Protein AF-A0A246E403-F1 (afdb_monomer)

Secondary structure (DSSP, 8-state):
-HHHHHHHHHHHHHHHHHHHHHH-TTS-HHHHHHHHHHHHHHHHHHHTHHHHHHHHHHHHHHHH-

Solvent-accessible surface area (backbone atoms only — not comparable to full-atom values): 3747 Å² total; per-residue (Å²): 112,67,70,55,54,33,50,54,51,40,57,54,52,70,49,43,57,60,53,48,44,71,74,39,74,83,58,56,66,70,59,49,52,51,50,47,54,55,43,53,56,51,42,56,53,46,70,46,44,77,75,45,45,68,56,56,52,49,55,53,52,66,75,74,108

Mean predicted aligned error: 5.34 Å

pLDDT: mean 88.3, std 7.11, range [61.28, 96.62]

Foldseek 3Di:
DLVVVLVVLLVVLVCVLVVCCVVCVVDDVVVSVVSNVVSVVVSVCSNCVVVCVVVVVVVVVVVVD

Structure (mmCIF, N/CA/C/O backbone):
data_AF-A0A246E403-F1
#
_entry.id   AF-A0A246E403-F1
#
loop_
_atom_site.group_PDB
_atom_site.id
_atom_site.type_symbol
_atom_site.label_atom_id
_atom_site.label_alt_id
_atom_site.label_comp_id
_atom_site.label_asym_id
_atom_site.label_entity_id
_atom_site.label_seq_id
_atom_site.pdbx_PDB_ins_code
_atom_site.Cartn_x
_atom_site.Cartn_y
_atom_site.Cartn_z
_atom_site.occupancy
_atom_site.B_iso_or_equiv
_atom_site.auth_seq_id
_atom_site.auth_comp_id
_atom_site.auth_asym_id
_atom_site.auth_atom_id
_atom_site.pdbx_PDB_model_num
ATOM 1 N N . MET A 1 1 ? 0.759 -2.758 20.008 1.00 61.28 1 MET A N 1
ATOM 2 C CA . MET A 1 1 ? 1.038 -4.069 19.368 1.00 61.28 1 MET A CA 1
ATOM 3 C C . MET A 1 1 ? 0.666 -4.051 17.889 1.00 61.28 1 MET A C 1
ATOM 5 O O . MET A 1 1 ? 1.502 -4.402 17.071 1.00 61.28 1 MET A O 1
ATOM 9 N N . LEU A 1 2 ? -0.525 -3.564 17.534 1.00 71.44 2 LEU A N 1
ATOM 10 C CA . LEU A 1 2 ? -0.988 -3.465 16.143 1.00 71.44 2 LEU A CA 1
ATOM 11 C C . LEU A 1 2 ? -0.160 -2.496 15.289 1.00 71.44 2 LEU A C 1
ATOM 13 O O . LEU A 1 2 ? 0.239 -2.859 14.192 1.00 71.44 2 LEU A O 1
ATOM 17 N N . SER A 1 3 ? 0.240 -1.345 15.836 1.00 74.50 3 SER A N 1
ATOM 18 C CA . SER A 1 3 ? 1.134 -0.396 15.149 1.00 74.50 3 SER A CA 1
ATOM 19 C C . SER A 1 3 ? 2.515 -0.988 14.830 1.00 74.50 3 SER A C 1
ATOM 21 O O . SER A 1 3 ? 3.157 -0.584 13.868 1.00 74.50 3 SER A O 1
ATOM 23 N N . ARG A 1 4 ? 2.973 -1.984 15.607 1.00 81.69 4 ARG A N 1
ATOM 24 C CA . ARG A 1 4 ? 4.226 -2.705 15.331 1.00 81.69 4 ARG A CA 1
ATOM 25 C C . ARG A 1 4 ? 4.071 -3.618 14.116 1.00 81.69 4 ARG A C 1
ATOM 27 O O . ARG A 1 4 ? 4.907 -3.568 13.226 1.00 81.69 4 ARG A O 1
ATOM 34 N N . ILE A 1 5 ? 2.987 -4.393 14.064 1.00 82.75 5 ILE A N 1
ATOM 35 C CA . ILE A 1 5 ? 2.672 -5.265 12.921 1.00 82.75 5 ILE A CA 1
ATOM 36 C C . ILE A 1 5 ? 2.436 -4.421 11.661 1.00 82.75 5 ILE A C 1
ATOM 38 O O . ILE A 1 5 ? 2.964 -4.740 10.601 1.00 82.75 5 ILE A O 1
ATOM 42 N N . ALA A 1 6 ? 1.709 -3.306 11.778 1.00 82.06 6 ALA A N 1
ATOM 43 C CA . ALA A 1 6 ? 1.508 -2.370 10.676 1.00 82.06 6 ALA A CA 1
ATOM 44 C C . ALA A 1 6 ? 2.841 -1.790 10.169 1.00 82.06 6 ALA A C 1
ATOM 46 O O . ALA A 1 6 ? 3.052 -1.721 8.962 1.00 82.06 6 ALA A O 1
ATOM 47 N N . GLY A 1 7 ? 3.764 -1.446 11.074 1.00 84.31 7 GLY A N 1
ATOM 48 C CA . GLY A 1 7 ? 5.114 -0.997 10.724 1.00 84.31 7 GLY A CA 1
ATOM 49 C C . GLY A 1 7 ? 5.958 -2.070 10.025 1.00 84.31 7 GLY A C 1
ATOM 50 O O . GLY A 1 7 ? 6.634 -1.775 9.041 1.00 84.31 7 GLY A O 1
ATOM 51 N N . GLU A 1 8 ? 5.890 -3.324 10.481 1.00 87.88 8 GLU A N 1
ATOM 52 C CA . GLU A 1 8 ? 6.566 -4.460 9.836 1.00 87.88 8 GLU A CA 1
ATOM 53 C C . GLU A 1 8 ? 6.021 -4.697 8.414 1.00 87.88 8 GLU A C 1
ATOM 55 O O . GLU A 1 8 ? 6.797 -4.848 7.469 1.00 87.88 8 GLU A O 1
ATOM 60 N N . ILE A 1 9 ? 4.697 -4.632 8.231 1.00 85.62 9 ILE A N 1
ATOM 61 C CA . ILE A 1 9 ? 4.051 -4.729 6.913 1.00 85.62 9 ILE A CA 1
ATOM 62 C C . ILE A 1 9 ? 4.451 -3.550 6.018 1.00 85.62 9 ILE A C 1
ATOM 64 O O . ILE A 1 9 ? 4.816 -3.761 4.863 1.00 85.62 9 ILE A O 1
ATOM 68 N N . ALA A 1 10 ? 4.428 -2.321 6.540 1.00 85.19 10 ALA A N 1
ATOM 69 C CA . ALA A 1 10 ? 4.826 -1.124 5.802 1.00 85.19 10 ALA A CA 1
ATOM 70 C C . ALA A 1 10 ? 6.272 -1.227 5.294 1.00 85.19 10 ALA A C 1
ATOM 72 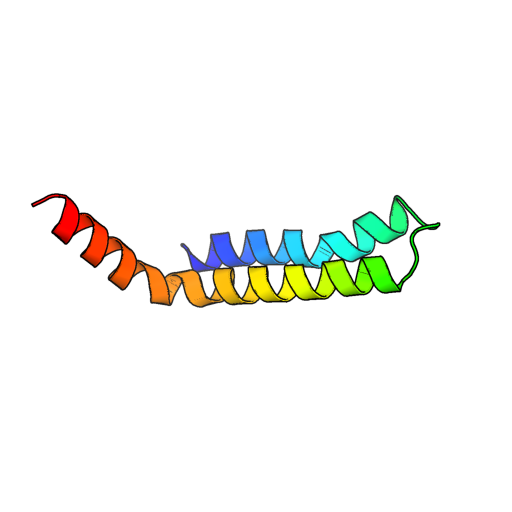O O . ALA A 1 10 ? 6.533 -0.940 4.129 1.00 85.19 10 ALA A O 1
ATOM 73 N N . SER A 1 11 ? 7.191 -1.731 6.124 1.00 87.50 11 SER A N 1
ATOM 74 C CA . SER A 1 11 ? 8.593 -1.924 5.740 1.00 87.50 11 SER A CA 1
ATOM 75 C C . SER A 1 11 ? 8.768 -2.944 4.608 1.00 87.50 11 SER A C 1
ATOM 77 O O . SER A 1 11 ? 9.575 -2.722 3.703 1.00 87.50 11 SER A O 1
ATOM 79 N N . ILE A 1 12 ? 7.996 -4.037 4.617 1.00 90.06 12 ILE A N 1
ATOM 80 C CA . ILE A 1 12 ? 7.996 -5.015 3.519 1.00 90.06 12 ILE A CA 1
ATOM 81 C C . ILE A 1 12 ? 7.474 -4.359 2.238 1.00 90.06 12 ILE A C 1
ATOM 83 O O . ILE A 1 12 ? 8.090 -4.487 1.179 1.00 90.06 12 ILE A O 1
ATOM 87 N N . LEU A 1 13 ? 6.351 -3.646 2.343 1.00 90.62 13 LEU A N 1
ATOM 88 C CA . LEU A 1 13 ? 5.691 -3.002 1.215 1.00 90.62 13 LEU A CA 1
ATOM 89 C C . LEU A 1 13 ? 6.570 -1.924 0.556 1.00 90.62 13 LEU A C 1
ATOM 91 O O . LEU A 1 13 ? 6.674 -1.912 -0.670 1.00 90.62 13 LEU A O 1
ATOM 95 N N . ASP A 1 14 ? 7.280 -1.104 1.334 1.00 88.44 14 ASP A N 1
ATOM 96 C CA . ASP A 1 14 ? 8.212 -0.088 0.817 1.00 88.44 14 ASP A CA 1
ATOM 97 C C . ASP A 1 14 ? 9.393 -0.690 0.035 1.00 88.44 14 ASP A C 1
ATOM 99 O O . ASP A 1 14 ? 9.902 -0.090 -0.916 1.00 88.44 14 ASP A O 1
ATOM 103 N N . GLY A 1 15 ? 9.830 -1.901 0.395 1.00 92.25 15 GLY A N 1
ATOM 104 C CA . GLY A 1 15 ? 10.934 -2.597 -0.274 1.00 92.25 15 GLY A CA 1
ATOM 105 C C . GLY A 1 15 ? 10.551 -3.306 -1.580 1.00 92.25 15 GLY A C 1
ATOM 106 O O . GLY A 1 15 ? 11.431 -3.650 -2.383 1.00 92.25 15 GLY A O 1
ATOM 107 N N . LEU A 1 16 ? 9.257 -3.538 -1.820 1.00 93.25 16 LEU A N 1
ATOM 108 C CA . LEU A 1 16 ? 8.778 -4.313 -2.970 1.00 93.25 16 LEU A CA 1
ATOM 109 C C . LEU A 1 16 ? 9.076 -3.666 -4.332 1.00 93.25 16 LEU A C 1
ATOM 111 O O . LEU A 1 16 ? 9.576 -4.387 -5.198 1.00 93.25 16 LEU A O 1
ATOM 115 N N . PRO A 1 17 ? 8.853 -2.355 -4.568 1.00 92.69 17 PRO A N 1
ATOM 116 C CA . PRO A 1 17 ? 9.087 -1.751 -5.880 1.00 92.69 17 PRO A CA 1
ATOM 117 C C . PRO A 1 17 ? 10.537 -1.904 -6.338 1.00 92.69 17 PRO A C 1
ATOM 119 O O . PRO A 1 17 ? 10.795 -2.275 -7.482 1.00 92.69 17 PRO A O 1
ATOM 122 N N . LEU A 1 18 ? 11.486 -1.676 -5.425 1.00 92.69 18 LEU A N 1
ATOM 123 C CA . LEU A 1 18 ? 12.914 -1.808 -5.703 1.00 92.69 18 LEU A CA 1
ATOM 124 C C . LEU A 1 18 ? 13.303 -3.269 -5.958 1.00 92.69 18 LEU A C 1
ATOM 126 O O . LEU A 1 18 ? 14.095 -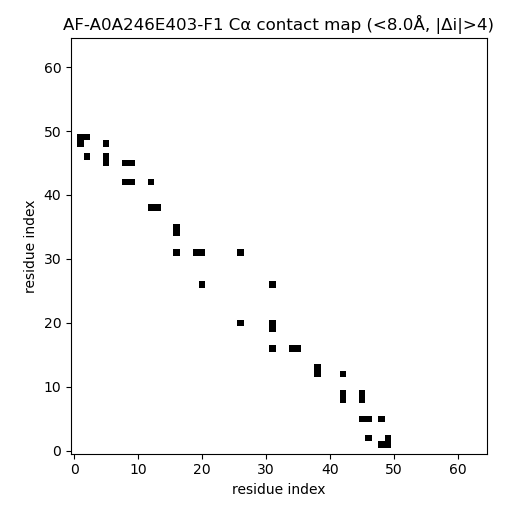3.554 -6.854 1.00 92.69 18 LEU A O 1
ATOM 130 N N . SER A 1 19 ? 12.736 -4.199 -5.189 1.00 94.25 19 SER A N 1
ATOM 131 C CA . SER A 1 19 ? 12.973 -5.635 -5.372 1.00 94.25 19 SER A CA 1
ATOM 132 C C . SER A 1 19 ? 12.453 -6.128 -6.725 1.00 94.25 19 SER A C 1
ATOM 134 O O . SER A 1 19 ? 13.134 -6.901 -7.397 1.00 94.25 19 SER A O 1
ATOM 136 N N . VAL A 1 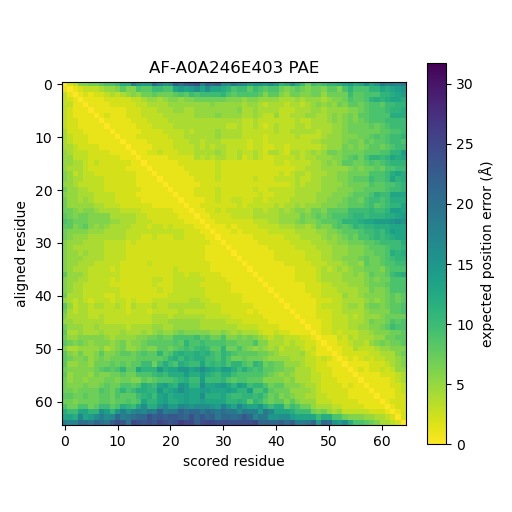20 ? 11.289 -5.636 -7.160 1.00 94.00 20 VAL A N 1
ATOM 137 C CA . VAL A 1 20 ? 10.710 -5.928 -8.480 1.00 94.00 20 VAL A CA 1
ATOM 138 C C . VAL A 1 20 ? 11.574 -5.342 -9.593 1.00 94.00 20 VAL A C 1
ATOM 140 O O . VAL A 1 20 ? 11.938 -6.077 -10.504 1.00 94.00 20 VAL A O 1
ATOM 143 N N . GLN A 1 21 ? 11.983 -4.074 -9.493 1.00 93.75 21 GLN A N 1
ATOM 144 C CA . GLN A 1 21 ? 12.872 -3.447 -10.482 1.00 93.75 21 GLN A CA 1
ATOM 145 C C . GLN A 1 21 ? 14.206 -4.186 -10.630 1.00 93.75 21 GLN A C 1
ATOM 147 O O . GLN A 1 21 ? 14.688 -4.381 -11.740 1.00 93.75 21 GLN A O 1
ATOM 152 N N . ARG A 1 22 ? 14.806 -4.620 -9.515 1.00 95.19 22 ARG A N 1
ATOM 153 C CA . ARG A 1 22 ? 16.065 -5.381 -9.533 1.00 95.19 22 ARG A CA 1
ATOM 154 C C . ARG A 1 22 ? 15.908 -6.757 -10.170 1.00 95.19 22 ARG A C 1
ATOM 156 O O . ARG A 1 22 ? 16.844 -7.238 -10.799 1.00 95.19 22 ARG A O 1
ATOM 163 N N . ARG A 1 23 ? 14.759 -7.402 -9.962 1.00 96.62 23 ARG A N 1
ATOM 164 C CA . ARG A 1 23 ? 14.490 -8.752 -10.465 1.00 96.62 23 ARG A CA 1
ATOM 165 C C . ARG A 1 23 ? 14.037 -8.768 -11.926 1.00 96.62 23 ARG A C 1
ATOM 167 O O . ARG A 1 23 ? 14.300 -9.753 -12.604 1.00 96.62 23 ARG A O 1
ATOM 174 N N . PHE A 1 24 ? 13.389 -7.699 -12.380 1.00 95.62 24 PHE A N 1
ATOM 175 C CA . PHE A 1 24 ? 12.821 -7.557 -13.721 1.00 95.62 24 PHE A CA 1
ATOM 176 C C . PHE A 1 24 ? 13.231 -6.197 -14.318 1.00 95.62 24 PHE A C 1
ATOM 178 O O . PHE A 1 24 ? 12.402 -5.287 -14.404 1.00 95.62 24 PHE A O 1
ATOM 185 N N . PRO A 1 25 ? 14.517 -6.002 -14.668 1.00 93.19 25 PRO A N 1
ATOM 186 C CA . PRO A 1 25 ? 15.025 -4.725 -15.182 1.00 93.19 25 PRO A CA 1
ATOM 187 C C . PRO A 1 25 ? 14.398 -4.298 -16.520 1.00 93.19 25 PRO A C 1
ATOM 189 O O . PRO A 1 25 ? 14.417 -3.119 -16.861 1.00 93.19 25 PRO A O 1
ATOM 192 N N . GLU A 1 26 ? 13.833 -5.239 -17.275 1.00 96.50 26 GLU A N 1
ATOM 193 C CA . GLU A 1 26 ? 13.089 -5.014 -18.516 1.00 96.50 26 GLU A CA 1
ATOM 194 C C . GLU A 1 26 ? 11.668 -4.474 -18.297 1.00 96.50 26 GLU A C 1
ATOM 196 O O . GLU A 1 26 ? 11.010 -4.046 -19.248 1.00 96.50 26 GLU A O 1
ATOM 201 N N . LEU A 1 27 ? 11.173 -4.501 -17.056 1.00 95.06 27 LEU A N 1
ATOM 202 C CA . LEU A 1 27 ? 9.836 -4.035 -16.735 1.00 95.06 27 LEU A CA 1
ATOM 203 C C . LEU A 1 27 ? 9.748 -2.518 -16.930 1.00 95.06 27 LEU A C 1
ATOM 205 O O . LEU A 1 27 ? 10.458 -1.741 -16.293 1.00 95.06 27 LEU A O 1
ATOM 209 N N . GLU A 1 28 ? 8.817 -2.084 -17.778 1.00 95.12 28 GLU A N 1
ATOM 210 C CA . GLU A 1 28 ? 8.593 -0.659 -18.001 1.00 95.12 28 GLU A CA 1
ATOM 211 C C . GLU A 1 28 ? 8.260 0.083 -16.696 1.00 95.12 28 GLU A C 1
ATOM 213 O O . GLU A 1 28 ? 7.431 -0.364 -15.895 1.00 95.12 28 GLU A O 1
ATOM 218 N N . ASN A 1 29 ? 8.829 1.283 -16.532 1.00 90.31 29 ASN A N 1
ATOM 219 C CA . ASN A 1 29 ? 8.623 2.116 -15.341 1.00 90.31 29 ASN A CA 1
ATOM 220 C C . ASN A 1 29 ? 7.140 2.355 -15.023 1.00 90.31 29 ASN A C 1
ATOM 222 O O . ASN A 1 29 ? 6.769 2.369 -13.853 1.00 90.31 29 ASN A O 1
ATOM 226 N N . ARG A 1 30 ? 6.267 2.435 -16.039 1.00 94.56 30 ARG A N 1
ATOM 227 C CA . ARG A 1 30 ? 4.818 2.599 -15.835 1.00 94.56 30 ARG A CA 1
ATOM 228 C C . ARG A 1 30 ? 4.190 1.469 -15.010 1.00 94.56 30 ARG A C 1
ATOM 230 O O . ARG A 1 30 ? 3.257 1.718 -14.252 1.00 94.56 30 ARG A O 1
ATOM 237 N N . HIS A 1 31 ? 4.690 0.238 -15.137 1.00 94.06 31 HIS A N 1
ATOM 238 C CA . HIS A 1 31 ? 4.191 -0.904 -14.369 1.00 94.06 31 HIS A CA 1
ATOM 239 C C . HIS A 1 31 ? 4.693 -0.848 -12.924 1.00 94.06 31 HIS A C 1
ATOM 241 O O . HIS A 1 31 ? 3.945 -1.151 -11.995 1.00 94.06 31 HIS A O 1
ATOM 247 N N . VAL A 1 32 ? 5.931 -0.392 -12.718 1.00 92.88 32 VAL A N 1
ATOM 248 C CA . VAL A 1 32 ? 6.468 -0.151 -11.373 1.00 92.88 32 VAL A CA 1
ATOM 249 C C . VAL A 1 32 ? 5.705 0.978 -10.682 1.00 92.88 32 VAL A C 1
ATOM 251 O O . VAL A 1 32 ? 5.387 0.877 -9.500 1.00 92.88 32 VAL A O 1
ATOM 254 N N . ASP A 1 33 ? 5.369 2.042 -11.404 1.00 94.00 33 ASP A N 1
ATOM 255 C CA . ASP A 1 33 ? 4.612 3.165 -10.853 1.00 94.00 33 ASP A CA 1
ATOM 256 C C . ASP A 1 33 ? 3.168 2.779 -10.524 1.00 94.00 33 ASP A C 1
ATOM 258 O O . ASP A 1 33 ? 2.630 3.219 -9.506 1.00 94.00 33 ASP A O 1
ATOM 262 N N . PHE A 1 34 ? 2.556 1.908 -11.330 1.00 93.94 34 PHE A N 1
ATOM 263 C CA . PHE A 1 34 ? 1.282 1.283 -10.987 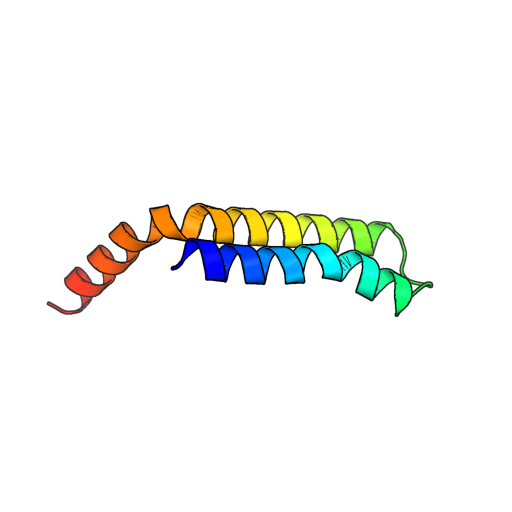1.00 93.94 34 PHE A CA 1
ATOM 264 C C . PHE A 1 34 ? 1.385 0.496 -9.669 1.00 93.94 34 PHE A C 1
ATOM 266 O O . PHE A 1 34 ? 0.605 0.743 -8.749 1.00 93.94 34 PHE A O 1
ATOM 273 N N . LEU A 1 35 ? 2.399 -0.366 -9.535 1.00 93.44 35 LEU A N 1
ATOM 274 C CA . LEU A 1 35 ? 2.645 -1.142 -8.317 1.00 93.44 35 LEU A CA 1
ATOM 275 C C . LEU A 1 35 ? 2.848 -0.242 -7.086 1.00 93.44 35 LEU A C 1
ATO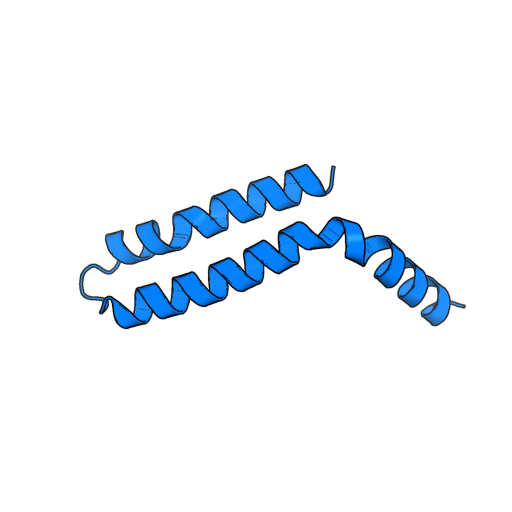M 277 O O . LEU A 1 35 ? 2.245 -0.480 -6.041 1.00 93.44 35 LEU A O 1
ATOM 281 N N . LYS A 1 36 ? 3.650 0.825 -7.208 1.00 92.88 36 LYS A N 1
ATOM 282 C CA . LYS A 1 36 ? 3.870 1.806 -6.130 1.00 92.88 36 LYS A CA 1
ATOM 283 C C . LYS A 1 36 ? 2.562 2.430 -5.645 1.00 92.88 36 LYS A C 1
ATOM 285 O O . LYS A 1 36 ? 2.375 2.593 -4.443 1.00 92.88 36 LYS A O 1
ATOM 290 N N . ARG A 1 37 ? 1.642 2.774 -6.555 1.00 94.69 37 ARG A N 1
ATOM 291 C CA . ARG A 1 37 ? 0.343 3.361 -6.179 1.00 94.69 37 ARG A CA 1
ATOM 292 C C . ARG A 1 37 ? -0.498 2.401 -5.346 1.00 94.69 37 ARG A C 1
ATOM 294 O O . ARG A 1 37 ? -1.108 2.833 -4.372 1.00 94.69 37 ARG A O 1
ATOM 301 N N . ASP A 1 38 ? -0.537 1.125 -5.712 1.00 93.31 38 ASP A N 1
ATOM 302 C CA . ASP A 1 38 ? -1.303 0.128 -4.959 1.00 93.31 38 ASP A CA 1
ATOM 303 C C . ASP A 1 38 ? -0.659 -0.201 -3.607 1.00 93.31 38 ASP A C 1
ATOM 305 O O . ASP A 1 38 ? -1.371 -0.351 -2.613 1.00 93.31 38 ASP A O 1
ATOM 309 N N . ILE A 1 39 ? 0.674 -0.184 -3.530 1.00 93.44 39 ILE A N 1
ATOM 310 C CA . ILE A 1 39 ? 1.417 -0.272 -2.267 1.00 93.44 39 ILE A CA 1
ATOM 311 C C . ILE A 1 39 ? 1.053 0.878 -1.323 1.00 93.44 39 ILE A C 1
ATOM 313 O O . ILE A 1 39 ? 0.709 0.622 -0.171 1.00 93.44 39 ILE A O 1
ATOM 317 N N . ILE A 1 40 ? 1.025 2.122 -1.808 1.00 91.44 40 ILE A N 1
ATOM 318 C CA . ILE A 1 40 ? 0.637 3.284 -0.990 1.00 91.44 40 ILE A CA 1
ATOM 319 C C . ILE A 1 40 ? -0.791 3.124 -0.449 1.00 91.44 40 ILE A C 1
ATOM 321 O O . ILE A 1 40 ? -1.046 3.392 0.724 1.00 91.44 40 ILE A O 1
ATOM 325 N N . LYS A 1 41 ? -1.736 2.640 -1.267 1.00 91.06 41 LYS A N 1
ATOM 326 C CA . LYS A 1 41 ? -3.108 2.371 -0.798 1.00 91.06 41 LYS A CA 1
ATOM 327 C C . LYS A 1 41 ? -3.132 1.318 0.311 1.00 91.06 41 LYS A C 1
ATOM 329 O O . LYS A 1 41 ? -3.880 1.474 1.274 1.00 91.06 41 LYS A O 1
ATOM 334 N N . ALA A 1 42 ? -2.341 0.253 0.176 1.00 89.12 42 ALA A N 1
ATOM 335 C CA . ALA A 1 42 ? -2.237 -0.794 1.187 1.00 89.12 42 ALA A CA 1
ATOM 336 C C . ALA A 1 42 ? -1.609 -0.266 2.487 1.00 89.12 42 ALA A C 1
ATOM 338 O O . ALA A 1 42 ? -2.138 -0.534 3.563 1.00 89.12 42 ALA A O 1
ATOM 339 N N . MET A 1 43 ? -0.552 0.543 2.391 1.00 87.12 43 MET A N 1
ATOM 340 C CA . MET A 1 43 ? 0.090 1.178 3.546 1.00 87.12 43 MET A CA 1
ATOM 341 C C . MET A 1 43 ? -0.860 2.118 4.284 1.00 87.12 43 MET A C 1
ATOM 343 O O . MET A 1 43 ? -0.954 2.039 5.503 1.00 87.12 43 MET A O 1
ATOM 347 N N . ASN A 1 44 ? -1.624 2.944 3.565 1.00 88.00 44 ASN A N 1
ATOM 348 C CA . ASN A 1 44 ? -2.606 3.837 4.185 1.00 88.00 44 ASN A CA 1
ATOM 349 C C . ASN A 1 44 ? -3.695 3.055 4.936 1.00 88.00 44 ASN A C 1
ATOM 351 O O . ASN A 1 44 ? -4.082 3.440 6.034 1.00 88.00 44 ASN A O 1
ATOM 355 N N . LYS A 1 45 ? -4.159 1.924 4.383 1.00 84.06 45 LYS A N 1
ATOM 356 C CA . LYS A 1 45 ? -5.100 1.035 5.084 1.00 84.06 45 LYS A CA 1
ATOM 357 C C . LYS A 1 45 ? -4.475 0.371 6.312 1.00 84.06 45 LYS A C 1
ATOM 359 O O . LYS A 1 45 ? -5.140 0.260 7.333 1.00 84.06 45 LYS A O 1
ATOM 364 N N . ALA A 1 46 ? -3.220 -0.067 6.218 1.00 83.06 46 ALA A N 1
ATOM 365 C CA . ALA A 1 46 ? -2.502 -0.659 7.344 1.00 83.06 46 ALA A CA 1
ATOM 366 C C . ALA A 1 46 ? -2.252 0.364 8.464 1.00 83.06 46 ALA A C 1
ATOM 368 O O . ALA A 1 46 ? -2.328 0.011 9.637 1.00 83.06 46 ALA A O 1
ATOM 369 N N . ALA A 1 47 ? -1.995 1.624 8.105 1.00 82.94 47 ALA A N 1
ATOM 370 C CA . ALA A 1 47 ? -1.824 2.722 9.048 1.00 82.94 47 ALA A CA 1
ATOM 371 C C . ALA A 1 47 ? -3.124 3.081 9.783 1.00 82.94 47 ALA A C 1
ATOM 373 O O . ALA A 1 47 ? -3.050 3.422 10.951 1.00 82.94 47 ALA A O 1
ATOM 374 N N . ALA A 1 48 ? -4.284 2.957 9.128 1.00 84.38 48 ALA A N 1
ATOM 375 C CA . ALA A 1 48 ? -5.602 3.196 9.730 1.00 84.38 48 ALA A CA 1
ATOM 376 C C . ALA A 1 48 ? -6.192 1.964 10.451 1.00 84.38 48 ALA A C 1
ATOM 378 O O . ALA A 1 48 ? -7.351 1.966 10.862 1.00 84.38 48 ALA A O 1
ATOM 379 N N . LEU A 1 49 ? -5.440 0.863 10.553 1.00 81.1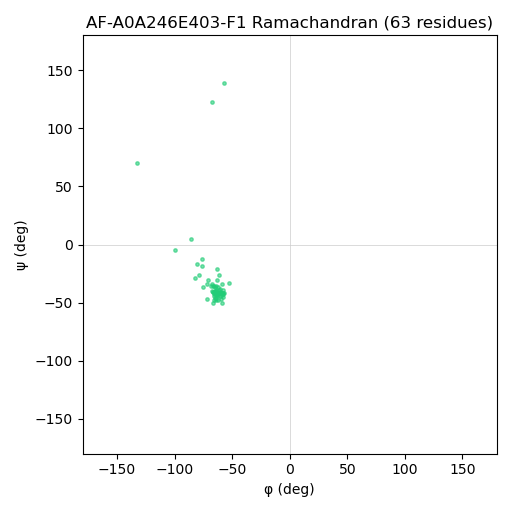2 49 LEU A N 1
ATOM 380 C CA . LEU A 1 49 ? -5.954 -0.399 11.086 1.00 81.12 49 LEU A CA 1
ATOM 381 C C . LEU A 1 49 ? -6.363 -0.291 12.560 1.00 81.12 49 LEU A C 1
ATOM 383 O O . LEU A 1 49 ? -7.326 -0.925 12.979 1.00 81.12 49 LEU A O 1
ATOM 387 N N . ASP A 1 50 ? -5.638 0.493 13.348 1.00 80.38 50 ASP A N 1
ATOM 388 C CA . ASP A 1 50 ? -5.949 0.742 14.754 1.00 80.38 50 ASP A CA 1
ATOM 389 C C . ASP A 1 50 ? -7.279 1.484 14.944 1.00 80.38 50 ASP A C 1
ATOM 391 O O . ASP A 1 50 ? -8.034 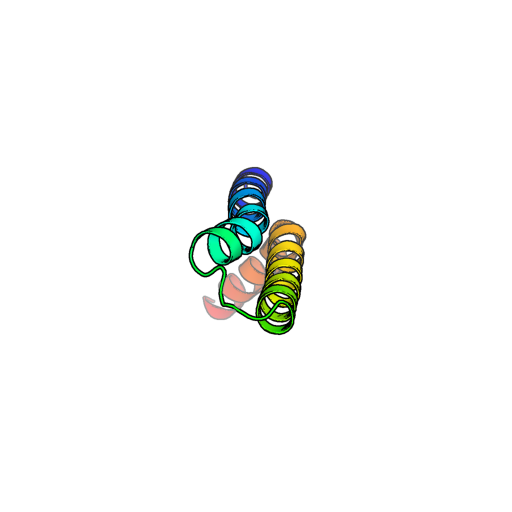1.143 15.855 1.00 80.38 50 ASP A O 1
ATOM 395 N N . GLU A 1 51 ? -7.607 2.414 14.049 1.00 84.44 51 GLU A N 1
ATOM 396 C CA . GLU A 1 51 ? -8.888 3.132 14.029 1.00 84.44 51 GLU A CA 1
ATOM 397 C C . GLU A 1 51 ? -10.067 2.243 13.599 1.00 84.44 51 GLU A C 1
ATOM 399 O O . GLU A 1 51 ? -11.192 2.434 14.059 1.00 84.44 51 GLU A O 1
ATOM 404 N N . LEU A 1 52 ? -9.824 1.245 12.742 1.00 83.50 52 LEU A N 1
ATOM 405 C CA . LEU A 1 52 ? -10.864 0.341 12.231 1.00 83.50 52 LEU A CA 1
ATOM 406 C C . LEU A 1 52 ? -11.261 -0.757 13.229 1.00 83.50 52 LEU A C 1
ATOM 408 O O . LEU A 1 52 ? -12.379 -1.269 13.177 1.00 83.50 52 LEU A O 1
ATOM 412 N N . ILE A 1 53 ? -10.364 -1.133 14.141 1.00 85.44 53 ILE A N 1
ATOM 413 C CA . ILE A 1 53 ? -10.561 -2.275 15.046 1.00 85.44 53 ILE A CA 1
ATOM 414 C C . ILE A 1 53 ? -11.784 -2.148 15.961 1.00 85.44 53 ILE A C 1
ATOM 416 O O . ILE A 1 53 ? -12.514 -3.134 16.070 1.00 85.44 53 ILE A O 1
ATOM 420 N N . PRO A 1 54 ? -12.066 -0.995 16.596 1.00 87.81 54 PRO A N 1
ATOM 421 C CA . PRO A 1 54 ? -13.280 -0.838 17.393 1.00 87.81 54 PRO A CA 1
ATOM 422 C C . PRO A 1 54 ? -14.561 -1.077 16.582 1.00 87.81 54 PRO A C 1
ATOM 424 O O . PRO A 1 54 ? -15.485 -1.721 17.078 1.00 87.81 54 PRO A O 1
ATOM 427 N N . GLY A 1 55 ? -14.600 -0.610 15.329 1.00 87.38 55 GLY A N 1
ATOM 428 C CA . GLY A 1 55 ? -15.732 -0.821 14.423 1.00 87.38 55 G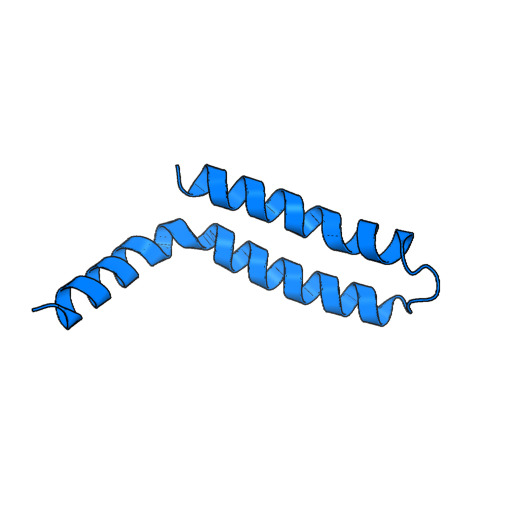LY A CA 1
ATOM 429 C C . GLY A 1 55 ? -15.899 -2.293 14.051 1.00 87.38 55 GLY A C 1
ATOM 430 O O . GLY A 1 55 ? -16.967 -2.857 14.260 1.00 87.38 55 GLY A O 1
ATOM 431 N N . LEU A 1 56 ? -14.817 -2.943 13.614 1.00 87.38 56 LEU A N 1
ATOM 432 C CA . LEU A 1 56 ? -14.822 -4.367 13.256 1.00 87.38 56 LEU A CA 1
ATOM 433 C C . LEU A 1 56 ? -15.213 -5.271 14.434 1.00 87.38 56 LEU A C 1
ATOM 435 O O . LEU A 1 56 ? -15.919 -6.261 14.258 1.00 87.38 56 LEU A O 1
ATOM 439 N N . LEU A 1 57 ? -14.765 -4.935 15.648 1.00 89.25 57 LEU A N 1
ATOM 440 C CA . LEU A 1 57 ? -15.152 -5.659 16.856 1.00 89.25 57 LEU A CA 1
ATOM 441 C C . LEU A 1 57 ? -16.643 -5.480 17.164 1.00 89.25 57 LEU A C 1
ATOM 443 O O . LEU A 1 57 ? -17.303 -6.446 17.541 1.00 89.25 57 LEU A O 1
ATOM 447 N N . SER A 1 58 ? -17.163 -4.263 16.994 1.00 91.12 58 SER A N 1
ATOM 448 C CA . SER A 1 58 ? -18.584 -3.967 17.199 1.00 91.12 58 SER A CA 1
ATOM 449 C C . SER A 1 58 ? -19.449 -4.755 16.212 1.00 91.12 58 SER A C 1
ATOM 451 O O . SER A 1 58 ? -20.362 -5.457 16.638 1.00 91.12 58 SER A O 1
ATOM 453 N N . GLU A 1 59 ? -19.088 -4.750 14.923 1.00 91.12 59 GLU A N 1
ATOM 454 C CA . GLU A 1 59 ? -19.757 -5.542 13.881 1.00 91.12 59 GLU A CA 1
ATOM 455 C C . GLU A 1 59 ? -19.747 -7.047 14.195 1.00 91.12 59 GLU A C 1
ATOM 457 O O . GLU A 1 59 ? -20.754 -7.729 14.013 1.00 91.12 59 GLU A O 1
ATOM 462 N N . TYR A 1 60 ? -18.623 -7.581 14.686 1.00 91.00 60 TYR A N 1
ATOM 463 C CA . TYR A 1 60 ? -18.517 -8.995 15.052 1.00 91.00 60 TYR A CA 1
ATOM 464 C C . TYR A 1 60 ? -19.439 -9.370 16.220 1.00 91.00 60 TYR A C 1
ATOM 466 O O . TYR A 1 60 ? -20.079 -10.423 16.186 1.00 91.00 60 TYR A O 1
ATOM 474 N N . ILE A 1 61 ? -19.512 -8.522 17.251 1.00 93.81 61 ILE A N 1
ATOM 475 C CA . ILE A 1 61 ? -20.379 -8.746 18.415 1.00 93.81 61 ILE A CA 1
ATOM 476 C C . ILE A 1 61 ? -21.851 -8.697 17.995 1.00 93.81 61 ILE A C 1
ATOM 478 O O . ILE A 1 61 ? -22.608 -9.581 18.385 1.00 93.81 61 ILE A O 1
ATOM 482 N N . GLU A 1 62 ? -22.243 -7.722 17.170 1.00 93.31 62 GLU A N 1
ATOM 483 C CA . GLU A 1 62 ? -23.615 -7.599 16.656 1.00 93.31 62 GLU A CA 1
ATOM 484 C C . GLU A 1 62 ? -24.043 -8.797 15.802 1.00 93.31 62 GLU A C 1
ATOM 486 O O . GLU A 1 62 ? -25.189 -9.223 15.880 1.00 93.31 62 GLU A O 1
ATOM 491 N N . GLN A 1 63 ? -23.136 -9.371 15.008 1.00 87.94 63 GLN A N 1
ATOM 492 C CA . GLN A 1 63 ? -23.426 -10.558 14.192 1.00 87.94 63 GLN A CA 1
ATOM 493 C C . GLN A 1 63 ? -23.462 -11.865 14.998 1.00 87.94 63 GLN A C 1
ATOM 495 O O . GLN A 1 63 ? -23.970 -12.873 14.505 1.00 87.94 63 GLN A O 1
ATOM 500 N N . SER A 1 64 ? -22.882 -11.870 16.200 1.00 80.31 64 SER A N 1
ATOM 501 C CA . SER A 1 64 ? -22.748 -13.063 17.047 1.00 80.31 64 SER A CA 1
ATOM 502 C C . SER A 1 64 ? -23.802 -13.153 18.159 1.00 80.31 64 SER A C 1
ATOM 504 O O . SER A 1 64 ? -23.802 -14.143 18.896 1.00 80.31 64 SER A O 1
ATOM 506 N N . GLY A 1 65 ? -24.649 -12.130 18.317 1.00 62.16 65 GLY A N 1
ATOM 507 C CA . GLY A 1 65 ? -25.759 -12.076 19.278 1.00 62.16 65 GLY A CA 1
ATOM 508 C C . GLY A 1 65 ? -27.103 -12.355 18.623 1.00 62.16 65 GLY A C 1
ATOM 509 O O . GLY A 1 65 ? -27.944 -12.987 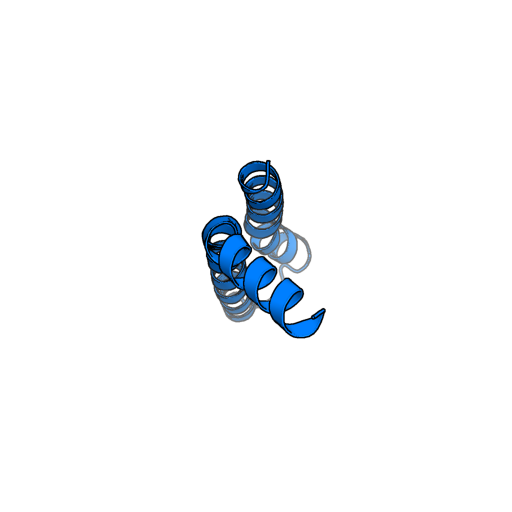19.301 1.00 62.16 65 GLY A O 1
#

Radius of gyration: 16.37 Å; Cα contacts (8 Å, |Δi|>4): 21; chains: 1; bounding box: 42×17×38 Å

Sequence (65 aa):
MLSRIAGEIASILDGLPLSVQRRFPELENRHVDFLKRDIIKAMNKAAALDELIPGLLSEYIEQSG